Protein AF-A0A3D0NSY8-F1 (afdb_monomer)

Nearest PDB structures (foldseek):
  6d6q-assembly1_D  TM=2.430E-01  e=7.396E+00  Homo sapiens

Structure (mmCIF, N/CA/C/O backbone):
data_AF-A0A3D0NSY8-F1
#
_entry.id   AF-A0A3D0NSY8-F1
#
loop_
_atom_site.group_PDB
_atom_site.id
_atom_site.type_symbol
_atom_site.label_atom_id
_atom_site.label_alt_id
_atom_site.label_comp_id
_atom_site.label_asym_id
_atom_site.label_entity_id
_atom_site.label_seq_id
_atom_site.pdbx_PDB_ins_code
_atom_site.Cartn_x
_atom_site.Cartn_y
_atom_site.Cartn_z
_atom_site.occupancy
_atom_site.B_iso_or_equiv
_atom_site.auth_seq_id
_atom_site.auth_comp_id
_atom_site.auth_asym_id
_atom_site.auth_atom_id
_atom_site.pdbx_PDB_model_num
ATOM 1 N N . MET A 1 1 ? 55.407 62.436 -65.526 1.00 51.19 1 MET A N 1
ATOM 2 C CA . MET A 1 1 ? 54.906 61.039 -65.623 1.00 51.19 1 MET A CA 1
ATOM 3 C C . MET A 1 1 ? 53.412 61.058 -65.937 1.00 51.19 1 MET A C 1
ATOM 5 O O . MET A 1 1 ? 52.666 61.710 -65.213 1.00 51.19 1 MET A O 1
ATOM 9 N N . LYS A 1 2 ? 52.991 60.436 -67.049 1.00 53.44 2 LYS A N 1
ATOM 10 C CA . LYS A 1 2 ? 51.632 60.533 -67.623 1.00 53.44 2 LYS A CA 1
ATOM 11 C C . LYS A 1 2 ? 50.581 59.903 -66.686 1.00 53.44 2 LYS A C 1
ATOM 13 O O . LYS A 1 2 ? 50.810 58.819 -66.159 1.00 53.44 2 LYS A O 1
ATOM 18 N N . LYS A 1 3 ? 49.437 60.576 -66.492 1.00 59.16 3 LYS A N 1
ATOM 19 C CA . LYS A 1 3 ? 48.346 60.225 -65.547 1.00 59.16 3 LYS A CA 1
ATOM 20 C C . LYS A 1 3 ? 47.921 58.742 -65.590 1.00 59.16 3 LYS A C 1
ATOM 22 O O . LYS A 1 3 ? 47.669 58.165 -64.539 1.00 59.16 3 LYS A O 1
ATOM 27 N N . GLY A 1 4 ? 47.929 58.112 -66.769 1.00 64.06 4 GLY A N 1
ATOM 28 C CA . GLY A 1 4 ? 47.576 56.693 -66.942 1.00 64.06 4 GLY A CA 1
ATOM 29 C C . GLY A 1 4 ? 48.545 55.697 -66.289 1.00 64.06 4 GLY A C 1
ATOM 30 O O . GLY A 1 4 ? 48.107 54.671 -65.784 1.00 64.06 4 GLY A O 1
ATOM 31 N N . ALA A 1 5 ? 49.841 56.020 -66.198 1.00 66.69 5 ALA A N 1
ATOM 32 C CA . ALA A 1 5 ? 50.824 55.132 -65.569 1.00 66.69 5 ALA A CA 1
ATOM 33 C C . ALA A 1 5 ? 50.630 55.036 -64.045 1.00 66.69 5 ALA A C 1
ATOM 35 O O . ALA A 1 5 ? 50.850 53.985 -63.456 1.00 66.69 5 ALA A O 1
ATOM 36 N N . LYS A 1 6 ? 50.162 56.116 -63.402 1.00 69.94 6 LYS A N 1
ATOM 37 C CA . LYS A 1 6 ? 49.874 56.124 -61.958 1.00 69.94 6 LYS A CA 1
ATOM 38 C C . LYS A 1 6 ? 48.642 55.279 -61.612 1.00 69.94 6 LYS A C 1
ATOM 40 O O . LYS A 1 6 ? 48.646 54.616 -60.584 1.00 69.94 6 LYS A O 1
ATOM 45 N N . ILE A 1 7 ? 47.630 55.274 -62.483 1.00 76.38 7 ILE A N 1
ATOM 46 C CA . ILE A 1 7 ? 46.403 54.476 -62.313 1.00 76.38 7 ILE A CA 1
ATOM 47 C C . ILE A 1 7 ? 46.703 52.983 -62.494 1.00 76.38 7 ILE A C 1
ATOM 49 O O . ILE A 1 7 ? 46.253 52.176 -61.689 1.00 76.38 7 ILE A O 1
ATOM 53 N N . ALA A 1 8 ? 47.521 52.619 -63.487 1.00 78.19 8 ALA A N 1
ATOM 54 C CA . ALA A 1 8 ? 47.932 51.231 -63.703 1.00 78.19 8 ALA A CA 1
ATOM 55 C C . ALA A 1 8 ? 48.743 50.664 -62.523 1.00 78.19 8 ALA A C 1
ATOM 57 O O . ALA A 1 8 ? 48.508 49.535 -62.100 1.00 78.19 8 ALA A O 1
ATOM 58 N N . ILE A 1 9 ? 49.650 51.462 -61.945 1.00 81.50 9 ILE A N 1
ATOM 59 C CA . ILE A 1 9 ? 50.421 51.060 -60.758 1.00 81.50 9 ILE A CA 1
ATOM 60 C C . ILE A 1 9 ? 49.499 50.882 -59.543 1.00 81.50 9 ILE A C 1
ATOM 62 O O . ILE A 1 9 ? 49.609 49.884 -58.836 1.00 81.50 9 ILE A O 1
ATOM 66 N N . PHE A 1 10 ? 48.553 51.802 -59.325 1.00 83.00 10 PHE A N 1
ATOM 67 C CA . PHE A 1 10 ? 47.583 51.684 -58.231 1.00 83.00 10 PHE A CA 1
ATOM 68 C C . PHE A 1 10 ? 46.680 50.453 -58.374 1.00 83.00 10 PHE A C 1
ATOM 70 O O . PHE A 1 10 ? 46.450 49.748 -57.395 1.00 83.00 10 PHE A O 1
ATOM 77 N N . ALA A 1 11 ? 46.212 50.163 -59.591 1.00 83.69 11 ALA A N 1
ATOM 78 C CA . ALA A 1 11 ? 45.414 48.973 -59.871 1.00 83.69 11 ALA A CA 1
ATOM 79 C C . ALA A 1 11 ? 46.214 47.680 -59.634 1.00 83.69 11 ALA A C 1
ATOM 81 O O . ALA A 1 11 ? 45.699 46.745 -59.028 1.00 83.69 11 ALA A O 1
ATOM 82 N N . GLY A 1 12 ? 47.490 47.647 -60.036 1.00 86.81 12 GLY A N 1
ATOM 83 C CA . GLY A 1 12 ? 48.373 46.506 -59.784 1.00 86.81 12 GLY A CA 1
ATOM 84 C C . GLY A 1 12 ? 48.578 46.235 -58.292 1.00 86.81 12 GLY A C 1
ATOM 85 O O . GLY A 1 12 ? 48.436 45.099 -57.847 1.00 86.81 12 GLY A O 1
ATOM 86 N N . ILE A 1 13 ? 48.835 47.281 -57.499 1.00 86.19 13 ILE A N 1
ATOM 87 C CA . ILE A 1 13 ? 48.993 47.156 -56.041 1.00 86.19 13 ILE A CA 1
ATOM 88 C C . ILE A 1 13 ? 47.690 46.673 -55.393 1.00 86.19 13 ILE A C 1
ATOM 90 O O . ILE A 1 13 ? 47.728 45.790 -54.539 1.00 86.19 13 ILE A O 1
ATOM 94 N N . ALA A 1 14 ? 46.536 47.191 -55.824 1.00 85.69 14 ALA A N 1
ATOM 95 C CA . ALA A 1 14 ? 45.242 46.774 -55.290 1.00 85.69 14 ALA A CA 1
ATOM 96 C C . ALA A 1 14 ? 44.979 45.273 -55.504 1.00 85.69 14 ALA A C 1
ATOM 98 O O . ALA A 1 14 ? 44.531 44.597 -54.580 1.00 85.69 14 ALA A O 1
ATOM 99 N N . VAL A 1 15 ? 45.317 44.734 -56.681 1.00 88.94 15 VAL A N 1
ATOM 100 C CA . VAL A 1 15 ? 45.177 43.298 -56.983 1.00 88.94 15 VAL A CA 1
ATOM 101 C C . VAL A 1 15 ? 46.101 42.448 -56.109 1.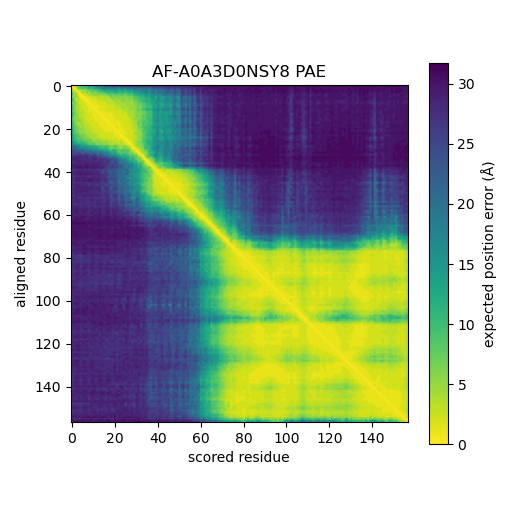00 88.94 15 VAL A C 1
ATOM 103 O O . VAL A 1 15 ? 45.669 41.429 -55.571 1.00 88.94 15 VAL A O 1
ATOM 106 N N . VAL A 1 16 ? 47.352 42.875 -55.919 1.00 90.25 16 VAL A N 1
ATOM 107 C CA . VAL A 1 16 ? 48.321 42.151 -55.079 1.00 90.25 16 VAL A CA 1
ATOM 108 C C . VAL A 1 16 ? 47.871 42.114 -53.619 1.00 90.25 16 VAL A C 1
ATOM 110 O O . VAL A 1 16 ? 47.935 41.062 -52.986 1.00 90.25 16 VAL A O 1
ATOM 113 N N . VAL A 1 17 ? 47.356 43.228 -53.091 1.00 89.25 17 VAL A N 1
ATOM 114 C CA . VAL A 1 17 ? 46.814 43.281 -51.725 1.00 89.25 17 VAL A CA 1
ATOM 115 C C . VAL A 1 17 ? 45.591 42.372 -51.592 1.00 89.25 17 VAL A C 1
ATOM 117 O O . VAL A 1 17 ? 45.498 41.624 -50.622 1.00 89.25 17 VAL A O 1
ATOM 120 N N . PHE A 1 18 ? 44.691 42.367 -52.579 1.00 90.19 18 PHE A N 1
ATOM 121 C CA . PHE A 1 18 ? 43.514 41.496 -52.564 1.00 90.19 18 PHE A CA 1
ATOM 122 C C . PHE A 1 18 ? 43.888 40.010 -52.558 1.00 90.19 18 PHE A C 1
ATOM 124 O O . PHE A 1 18 ? 43.333 39.238 -51.778 1.00 90.19 18 PHE A O 1
ATOM 131 N N . LEU A 1 19 ? 44.863 39.615 -53.382 1.00 88.62 19 LEU A N 1
ATOM 132 C CA . LEU A 1 19 ? 45.374 38.243 -53.414 1.00 88.62 19 LEU A CA 1
ATOM 133 C C . LEU A 1 19 ? 46.071 37.863 -52.106 1.00 88.62 19 LEU A C 1
ATOM 135 O O . LEU A 1 19 ? 45.857 36.762 -51.606 1.00 88.62 19 LEU A O 1
ATOM 139 N N . GLY A 1 20 ? 46.855 38.775 -51.525 1.00 90.19 20 GLY A N 1
ATOM 140 C CA . GLY A 1 20 ? 47.520 38.557 -50.240 1.00 90.19 20 GLY A CA 1
ATOM 141 C C . GLY A 1 20 ? 46.529 38.348 -49.093 1.00 90.19 20 GLY A C 1
ATOM 142 O O . GLY A 1 20 ? 46.685 37.416 -48.309 1.00 90.19 20 GLY A O 1
ATOM 143 N N . VAL A 1 21 ? 45.471 39.162 -49.029 1.00 85.00 21 VAL A N 1
ATOM 144 C CA . VAL A 1 21 ? 44.407 39.019 -48.023 1.00 85.00 21 VAL A CA 1
ATOM 145 C C . VAL A 1 21 ? 43.601 37.740 -48.251 1.00 85.00 21 VAL A C 1
ATOM 147 O O . VAL A 1 21 ? 43.321 37.026 -47.292 1.00 85.00 21 VAL A O 1
ATOM 150 N N . PHE A 1 22 ? 43.270 37.406 -49.502 1.00 84.38 22 PHE A N 1
ATOM 151 C CA . PHE A 1 22 ? 42.542 36.180 -49.830 1.00 84.38 22 PHE A CA 1
ATOM 152 C C . PHE A 1 22 ? 43.329 34.928 -49.427 1.00 84.38 22 PHE A C 1
ATOM 154 O O . PHE A 1 22 ? 42.798 34.082 -48.711 1.00 84.38 22 PHE A O 1
ATOM 161 N N . LEU A 1 23 ? 44.610 34.853 -49.808 1.00 83.94 23 LEU A N 1
ATOM 162 C CA . LEU A 1 23 ? 45.499 33.753 -49.427 1.00 83.94 23 LEU A CA 1
ATOM 163 C C . LEU A 1 23 ? 45.683 33.682 -47.909 1.00 83.94 23 LEU A C 1
ATOM 165 O O . LEU A 1 23 ? 45.585 32.599 -47.332 1.00 83.94 23 LEU A O 1
ATOM 169 N N . GLY A 1 24 ? 45.872 34.835 -47.262 1.00 81.31 24 GLY A N 1
ATOM 170 C CA . GLY A 1 24 ? 45.966 34.946 -45.810 1.00 81.31 24 GLY A CA 1
ATOM 171 C C . GLY A 1 24 ? 44.745 34.354 -45.112 1.00 81.31 24 GLY A C 1
ATOM 172 O O . GLY A 1 24 ? 44.907 33.460 -44.292 1.00 81.31 24 GLY A O 1
ATOM 173 N N . ILE A 1 25 ? 43.532 34.772 -45.492 1.00 77.75 25 ILE A N 1
ATOM 174 C CA . ILE A 1 25 ? 42.276 34.260 -44.919 1.00 77.75 25 ILE A CA 1
ATOM 175 C C . ILE A 1 25 ? 42.095 32.770 -45.217 1.00 77.75 25 ILE A C 1
ATOM 177 O O . ILE A 1 25 ? 41.624 32.044 -44.349 1.00 77.75 25 ILE A O 1
ATOM 181 N N . THR A 1 26 ? 42.454 32.282 -46.410 1.00 76.69 26 THR A N 1
ATOM 182 C CA . THR A 1 26 ? 42.337 30.846 -46.718 1.00 76.69 26 THR A CA 1
ATOM 183 C C . THR A 1 26 ? 43.301 29.984 -45.910 1.00 76.69 26 THR A C 1
ATOM 185 O O . THR A 1 26 ? 42.935 28.875 -45.541 1.00 76.69 26 THR A O 1
ATOM 188 N N . LEU A 1 27 ? 44.499 30.490 -45.600 1.00 75.31 27 LEU A N 1
ATOM 189 C CA . LEU A 1 27 ? 45.513 29.760 -44.835 1.00 75.31 27 LEU A CA 1
ATOM 190 C C . LEU A 1 27 ? 45.280 29.843 -43.321 1.00 75.31 27 LEU A C 1
ATOM 192 O O . LEU A 1 27 ? 45.633 28.916 -42.600 1.00 75.31 27 LEU A O 1
ATOM 196 N N . THR A 1 28 ? 44.675 30.927 -42.827 1.00 70.31 28 THR A N 1
ATOM 197 C CA . THR A 1 28 ? 44.391 31.112 -41.394 1.00 70.31 28 THR A CA 1
ATOM 198 C C . THR A 1 28 ? 42.965 30.744 -40.996 1.00 70.31 28 THR A C 1
ATOM 200 O O . THR A 1 28 ? 42.664 30.745 -39.805 1.00 70.31 28 THR A O 1
ATOM 203 N N . LYS A 1 29 ? 42.096 30.372 -41.949 1.00 63.41 29 LYS A N 1
ATOM 204 C CA . LYS A 1 29 ? 40.670 30.066 -41.718 1.00 63.41 29 LYS A CA 1
ATOM 205 C C . LYS A 1 29 ? 40.415 28.981 -40.668 1.00 63.41 29 LYS A C 1
ATOM 207 O O . LYS A 1 29 ? 39.314 28.937 -40.116 1.00 63.41 29 LYS A O 1
ATOM 212 N N . ASP A 1 30 ? 41.413 28.140 -40.406 1.00 61.78 30 ASP A N 1
ATOM 213 C CA . ASP A 1 30 ? 41.333 27.012 -39.476 1.00 61.78 30 ASP A CA 1
ATOM 214 C C . ASP A 1 30 ? 42.323 27.113 -38.298 1.00 61.78 30 ASP A C 1
ATOM 216 O O . ASP A 1 30 ? 42.342 26.240 -37.432 1.00 61.78 30 ASP A O 1
ATOM 220 N N . ILE A 1 31 ? 43.098 28.202 -38.197 1.00 57.00 31 ILE A N 1
ATOM 221 C CA . ILE A 1 31 ? 43.947 28.472 -37.028 1.00 57.00 31 ILE A CA 1
ATOM 222 C C . ILE A 1 31 ? 43.061 29.068 -35.927 1.00 57.00 31 ILE A C 1
ATOM 224 O O . ILE A 1 31 ? 42.693 30.239 -35.975 1.00 57.00 31 ILE A O 1
ATOM 228 N N . GLY A 1 32 ? 42.705 28.241 -34.940 1.00 56.38 32 GLY A N 1
ATOM 229 C CA . GLY A 1 32 ? 41.920 28.643 -33.765 1.00 56.38 32 GLY A CA 1
ATOM 230 C C . GLY A 1 32 ? 40.523 28.024 -33.655 1.00 56.38 32 GLY A C 1
ATOM 231 O O . GLY A 1 32 ? 39.785 28.381 -32.739 1.00 56.38 32 GLY A O 1
ATOM 232 N N . LYS A 1 33 ? 40.145 27.092 -34.539 1.00 49.91 33 LYS A N 1
ATOM 233 C CA . LYS A 1 33 ? 38.921 26.295 -34.360 1.00 49.91 33 LYS A CA 1
ATOM 234 C C . LYS A 1 33 ? 39.211 25.073 -33.486 1.00 49.91 33 LYS A C 1
ATOM 236 O O . LYS A 1 33 ? 40.063 24.259 -33.825 1.00 49.91 33 LYS A O 1
ATOM 241 N N . SER A 1 34 ? 38.495 24.965 -32.368 1.00 53.62 34 SER A N 1
ATOM 242 C CA . SER A 1 34 ? 38.427 23.755 -31.539 1.00 53.62 34 SER A CA 1
ATOM 243 C C . SER A 1 34 ? 37.774 22.606 -32.327 1.00 53.62 34 SER A C 1
ATOM 245 O O . SER A 1 34 ? 36.874 22.850 -33.133 1.00 53.62 34 SER A O 1
ATOM 247 N N . GLU A 1 35 ? 38.206 21.363 -32.087 1.00 53.25 35 GLU A N 1
ATOM 248 C CA . GLU A 1 35 ? 37.753 20.125 -32.757 1.00 53.25 35 GLU A CA 1
ATOM 249 C C . GLU A 1 35 ? 36.230 19.862 -32.690 1.00 53.25 35 GLU A C 1
ATOM 251 O O . GLU A 1 35 ? 35.718 19.008 -33.408 1.00 53.25 35 GLU A O 1
ATOM 256 N N . GLU A 1 36 ? 35.469 20.618 -31.897 1.00 52.75 36 GLU A N 1
ATOM 257 C CA . GLU A 1 36 ? 34.011 20.468 -31.758 1.00 52.75 36 GLU A CA 1
ATOM 258 C C . GLU A 1 36 ? 33.191 20.953 -32.970 1.00 52.75 36 GLU A C 1
ATOM 260 O O . GLU A 1 36 ? 31.996 20.685 -33.054 1.00 52.75 36 GL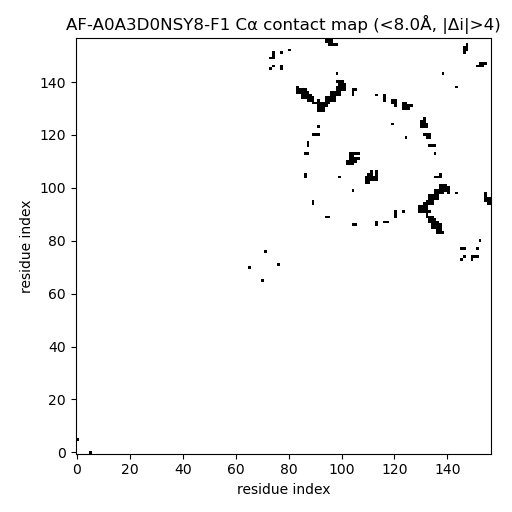U A O 1
ATOM 265 N N . GLN A 1 37 ? 33.811 21.620 -33.952 1.00 46.50 37 GLN A N 1
ATOM 266 C CA . GLN A 1 37 ? 33.182 21.982 -35.236 1.00 46.50 37 GLN A CA 1
ATOM 267 C C . GLN A 1 37 ? 33.673 21.111 -36.402 1.00 46.50 37 GLN A C 1
ATOM 269 O O . GLN A 1 37 ? 33.695 21.543 -37.558 1.00 46.50 37 GLN A O 1
ATOM 274 N N . ILE A 1 38 ? 34.055 19.862 -36.123 1.00 54.31 38 ILE A N 1
ATOM 275 C CA . ILE A 1 38 ? 34.259 18.812 -37.129 1.00 54.31 38 ILE A CA 1
ATOM 276 C C . ILE A 1 38 ? 32.872 18.333 -37.597 1.00 54.31 38 ILE A C 1
ATOM 278 O O . ILE A 1 38 ? 32.361 17.285 -37.227 1.00 54.31 38 ILE A O 1
ATOM 282 N N . THR A 1 39 ? 32.270 19.249 -38.356 1.00 63.78 39 THR A N 1
ATOM 283 C CA . THR A 1 39 ? 31.154 19.206 -39.301 1.00 63.78 39 THR A CA 1
ATOM 284 C C . THR A 1 39 ? 30.220 17.997 -39.247 1.00 63.78 39 THR A C 1
ATOM 286 O O . THR A 1 39 ? 30.613 16.859 -39.481 1.00 63.78 39 THR A O 1
ATOM 289 N N . THR A 1 40 ? 28.925 18.280 -39.089 1.00 63.16 40 THR A N 1
ATOM 290 C CA . THR A 1 40 ? 27.790 17.371 -39.326 1.00 63.16 40 THR A CA 1
ATOM 291 C C . THR A 1 40 ? 27.987 16.477 -40.553 1.00 63.16 40 THR A C 1
ATOM 293 O O . THR A 1 40 ? 27.691 15.295 -40.497 1.00 63.16 40 THR A O 1
ATOM 296 N N . GLU A 1 41 ? 28.601 16.994 -41.619 1.00 64.69 41 GLU A N 1
ATOM 297 C CA . GLU A 1 41 ? 28.952 16.242 -42.831 1.00 64.69 41 GLU A CA 1
ATOM 298 C C . GLU A 1 41 ? 29.900 15.053 -42.573 1.00 64.69 41 GLU A C 1
ATOM 300 O O . GLU A 1 41 ? 29.753 13.990 -43.176 1.00 64.69 41 GLU A O 1
ATOM 305 N N . LYS A 1 42 ? 30.881 15.191 -41.669 1.00 69.25 42 LYS A N 1
ATOM 306 C CA . LYS A 1 42 ? 31.748 14.078 -41.250 1.00 69.25 42 LYS A CA 1
ATOM 307 C C . LYS A 1 42 ? 30.994 13.080 -40.378 1.00 69.25 42 LYS A C 1
ATOM 309 O O . LYS A 1 42 ? 31.188 11.881 -40.571 1.00 69.25 42 LYS A O 1
ATOM 314 N N . ALA A 1 43 ? 30.134 13.553 -39.478 1.00 76.56 43 ALA A N 1
ATOM 315 C CA . ALA A 1 43 ? 29.296 12.690 -38.647 1.00 76.56 43 ALA A CA 1
ATOM 316 C C . ALA A 1 43 ? 28.295 11.888 -39.498 1.00 76.56 43 ALA A C 1
ATOM 318 O O . ALA A 1 43 ? 28.183 10.679 -39.331 1.00 76.56 43 ALA A O 1
ATOM 319 N N . GLU A 1 44 ? 27.650 12.520 -40.480 1.00 78.44 44 GLU A N 1
ATOM 320 C CA . GLU A 1 44 ? 26.762 11.874 -41.450 1.00 78.44 44 GLU A CA 1
ATOM 321 C C . GLU A 1 44 ? 27.507 10.853 -42.307 1.00 78.44 44 GLU A C 1
ATOM 323 O O . GLU A 1 44 ? 27.008 9.753 -42.539 1.00 78.44 44 GLU A O 1
ATOM 328 N N . LYS A 1 45 ? 28.730 11.174 -42.741 1.00 80.62 45 LYS A N 1
ATOM 329 C CA . LYS A 1 45 ? 29.547 10.243 -43.522 1.00 80.62 45 LYS A CA 1
ATOM 330 C C . LYS A 1 45 ? 29.975 9.032 -42.695 1.00 80.62 45 LYS A C 1
ATOM 332 O O . LYS A 1 45 ? 29.894 7.913 -43.187 1.00 80.62 45 LYS A O 1
ATOM 337 N N . GLN A 1 46 ? 30.393 9.233 -41.444 1.00 81.31 46 GLN A N 1
ATOM 338 C CA . GLN A 1 46 ? 30.706 8.135 -40.524 1.00 81.31 46 GLN A CA 1
ATOM 339 C C . GLN A 1 46 ? 29.466 7.288 -40.223 1.00 81.31 46 GLN A C 1
ATOM 341 O O . GLN A 1 46 ? 29.536 6.064 -40.291 1.00 81.31 46 GLN A O 1
ATOM 346 N N . PHE A 1 47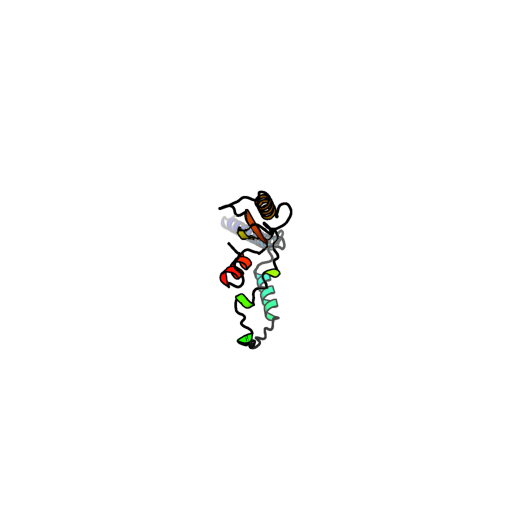 ? 28.326 7.928 -39.969 1.00 82.94 47 PHE A N 1
ATOM 347 C CA . PHE A 1 47 ? 27.051 7.258 -39.741 1.00 82.94 47 PHE A CA 1
ATOM 348 C C . PHE A 1 47 ? 26.614 6.434 -40.959 1.00 82.94 47 PHE A C 1
ATOM 350 O O . PHE A 1 47 ? 26.272 5.263 -40.820 1.00 82.94 47 PHE A O 1
ATOM 357 N N . SER A 1 48 ? 26.716 6.990 -42.169 1.00 83.88 48 SER A N 1
ATOM 358 C CA . SER A 1 48 ? 26.411 6.268 -43.407 1.00 83.88 48 SER A CA 1
ATOM 359 C C . SER A 1 48 ? 27.340 5.076 -43.637 1.00 83.88 48 SER A C 1
ATOM 361 O O . SER A 1 48 ? 26.870 4.054 -44.131 1.00 83.88 48 SER A O 1
ATOM 363 N N . THR A 1 49 ? 28.631 5.185 -43.310 1.00 86.62 49 THR A N 1
ATOM 364 C CA . THR A 1 49 ? 29.568 4.055 -43.415 1.00 86.62 49 THR A CA 1
ATOM 365 C C . THR A 1 49 ? 29.188 2.947 -42.436 1.00 86.62 49 THR A C 1
ATOM 367 O O . THR A 1 49 ? 29.095 1.792 -42.831 1.00 86.62 49 THR A O 1
ATOM 370 N N . LEU A 1 50 ? 28.887 3.299 -41.181 1.00 85.81 50 LEU A N 1
ATOM 371 C CA . LEU A 1 50 ? 28.459 2.332 -40.168 1.00 85.81 50 LEU A CA 1
ATOM 372 C C . LEU A 1 50 ? 27.159 1.622 -40.567 1.00 85.81 50 LEU A C 1
ATOM 374 O O . LEU A 1 50 ? 27.039 0.421 -40.355 1.00 85.81 50 LEU A O 1
ATOM 378 N N . LEU A 1 51 ? 26.207 2.328 -41.186 1.00 84.25 51 LEU A N 1
ATOM 379 C CA . LEU A 1 51 ? 24.970 1.718 -41.682 1.00 84.25 51 LEU A CA 1
ATOM 380 C C . LEU A 1 51 ? 25.196 0.748 -42.852 1.00 84.25 51 LEU A C 1
ATOM 382 O O . LEU A 1 51 ? 24.452 -0.223 -42.966 1.00 84.25 51 LEU A O 1
ATOM 386 N N . GLN A 1 52 ? 26.195 0.979 -43.711 1.00 86.06 52 GLN A N 1
ATOM 387 C CA . GLN A 1 52 ? 26.488 0.081 -44.840 1.00 86.06 52 GLN A CA 1
ATOM 388 C C . GLN A 1 52 ? 27.007 -1.290 -44.388 1.00 86.06 52 GLN A C 1
ATOM 390 O O . GLN A 1 52 ? 26.755 -2.288 -45.065 1.00 86.06 52 GLN A O 1
ATOM 395 N N . ASP A 1 53 ? 27.675 -1.350 -43.235 1.00 84.44 53 ASP A N 1
ATOM 396 C CA . ASP A 1 53 ? 28.185 -2.599 -42.664 1.00 84.44 53 ASP A CA 1
ATOM 397 C C . ASP A 1 53 ? 27.098 -3.408 -41.926 1.00 84.44 53 ASP A C 1
ATOM 399 O O . ASP A 1 53 ? 27.285 -4.596 -41.645 1.00 84.44 53 ASP A O 1
ATOM 403 N N . ILE A 1 54 ? 25.929 -2.814 -41.653 1.00 84.62 54 ILE A N 1
ATOM 404 C CA . ILE A 1 54 ? 24.803 -3.502 -41.011 1.00 84.62 54 ILE A CA 1
ATOM 405 C C . ILE A 1 54 ? 23.992 -4.255 -42.069 1.00 84.62 54 ILE A C 1
ATOM 407 O O . ILE A 1 54 ? 23.103 -3.719 -42.732 1.00 84.62 54 ILE A O 1
ATOM 411 N N . LYS A 1 55 ? 24.249 -5.558 -42.185 1.00 80.50 55 LYS A N 1
ATOM 412 C CA . LYS A 1 55 ? 23.396 -6.471 -42.955 1.00 80.50 55 LYS A CA 1
ATOM 413 C C . LYS A 1 55 ? 22.182 -6.866 -42.119 1.00 80.50 55 LYS A C 1
ATOM 415 O O . LYS A 1 55 ? 22.271 -7.734 -41.255 1.00 80.50 55 LYS A O 1
ATOM 420 N N . VAL A 1 56 ? 21.045 -6.221 -42.372 1.00 78.94 56 VAL A N 1
ATOM 421 C CA . VAL A 1 56 ? 19.770 -6.587 -41.743 1.00 78.94 56 VAL A CA 1
ATOM 422 C C . VAL A 1 56 ? 19.133 -7.727 -42.529 1.00 78.94 56 VAL A C 1
ATOM 424 O O . VAL A 1 56 ? 18.627 -7.528 -43.632 1.00 78.94 56 VAL A O 1
ATOM 427 N N . GLU A 1 57 ? 19.112 -8.921 -41.948 1.00 81.06 57 GLU A N 1
ATOM 428 C CA . GLU A 1 57 ? 18.227 -9.983 -42.414 1.00 81.06 57 GLU A CA 1
ATOM 429 C C . GLU A 1 57 ? 16.868 -9.818 -41.733 1.00 81.06 57 GLU A C 1
ATOM 431 O O . GLU A 1 57 ? 16.723 -10.035 -40.529 1.00 81.06 57 GLU A O 1
ATOM 436 N N . GLN A 1 58 ? 15.850 -9.408 -42.496 1.00 72.75 58 GLN A N 1
ATOM 437 C CA . GLN A 1 58 ? 14.479 -9.445 -41.996 1.00 72.75 58 GLN A CA 1
ATOM 438 C C . GLN A 1 58 ? 14.031 -10.903 -41.904 1.00 72.75 58 GLN A C 1
ATOM 440 O O . GLN A 1 58 ? 13.599 -11.516 -42.882 1.00 72.75 58 GLN A O 1
ATOM 445 N N . GLY A 1 59 ? 14.142 -11.466 -40.703 1.00 77.88 59 GLY A N 1
ATOM 446 C CA . GLY A 1 59 ? 13.501 -12.729 -40.381 1.00 77.88 59 GLY A CA 1
ATOM 447 C C . GLY A 1 59 ? 11.991 -12.615 -40.588 1.00 77.88 59 GLY A C 1
ATOM 448 O O . GLY A 1 59 ? 11.384 -11.578 -40.316 1.00 77.88 59 GLY A O 1
ATOM 449 N N . LYS A 1 60 ? 11.349 -13.691 -41.053 1.00 75.69 60 LYS A N 1
ATOM 450 C CA . LYS A 1 60 ? 9.884 -13.757 -41.013 1.00 75.69 60 LYS A CA 1
ATOM 451 C C . LYS A 1 60 ? 9.446 -13.618 -39.559 1.00 75.69 60 LYS A C 1
ATOM 453 O O . LYS A 1 60 ? 9.805 -14.468 -38.743 1.00 75.69 60 LYS A O 1
ATOM 458 N N . ALA A 1 61 ? 8.651 -12.589 -39.264 1.00 70.00 61 ALA A N 1
ATOM 459 C CA . ALA A 1 61 ? 7.953 -12.481 -37.993 1.00 70.00 61 ALA A CA 1
ATOM 460 C C . ALA A 1 61 ? 7.145 -13.766 -37.794 1.00 70.00 61 ALA A C 1
ATOM 462 O O . ALA A 1 61 ? 6.171 -14.027 -38.505 1.00 70.00 61 ALA A O 1
ATOM 463 N N . ARG A 1 62 ? 7.587 -14.616 -36.869 1.00 69.94 62 ARG A N 1
ATOM 464 C CA . ARG A 1 62 ? 6.769 -15.732 -36.423 1.00 69.94 62 ARG A CA 1
ATOM 465 C C . ARG A 1 62 ? 5.874 -15.166 -35.343 1.00 69.94 62 ARG A C 1
ATOM 467 O O . ARG A 1 62 ? 6.370 -14.720 -34.314 1.00 69.94 62 ARG A O 1
ATOM 474 N N . LYS A 1 63 ? 4.565 -15.160 -35.588 1.00 69.50 63 LYS A N 1
ATOM 475 C CA . LYS A 1 63 ? 3.621 -15.041 -34.481 1.00 69.50 63 LYS A CA 1
ATOM 476 C C . LYS A 1 63 ? 3.930 -16.218 -33.563 1.00 69.50 63 LYS A C 1
ATOM 478 O O . LYS A 1 63 ? 3.888 -17.361 -34.023 1.00 69.50 63 LYS A O 1
ATOM 483 N N . ALA A 1 64 ? 4.314 -15.943 -32.320 1.00 64.19 64 ALA A N 1
ATOM 484 C CA . ALA A 1 64 ? 4.207 -16.969 -31.301 1.00 64.19 64 ALA A CA 1
ATOM 485 C C . ALA A 1 64 ? 2.759 -17.475 -31.355 1.00 64.19 64 ALA A C 1
ATOM 487 O O . ALA A 1 64 ? 1.836 -16.674 -31.534 1.00 64.19 64 ALA A O 1
ATOM 488 N N . ALA A 1 65 ? 2.568 -18.790 -31.303 1.00 65.75 65 ALA A N 1
ATOM 489 C CA . ALA A 1 65 ? 1.240 -19.329 -31.082 1.00 65.75 65 ALA A CA 1
ATOM 490 C C . ALA A 1 65 ? 0.885 -18.971 -29.638 1.00 65.75 65 ALA A C 1
ATOM 492 O O . ALA A 1 65 ? 1.232 -19.710 -28.727 1.00 65.75 65 ALA A O 1
ATOM 493 N N . ILE A 1 66 ? 0.307 -17.786 -29.440 1.00 59.38 66 ILE A N 1
ATOM 494 C CA . ILE A 1 66 ? -0.403 -17.467 -28.209 1.00 59.38 66 ILE A CA 1
ATOM 495 C C . ILE A 1 66 ? -1.640 -18.349 -28.293 1.00 59.38 66 ILE A C 1
ATOM 497 O O . ILE A 1 66 ? -2.455 -18.184 -29.204 1.00 59.38 66 ILE A O 1
ATOM 501 N N . SER A 1 67 ? -1.682 -19.391 -27.473 1.00 60.94 67 SER A N 1
ATOM 502 C CA . SER A 1 67 ? -2.885 -20.196 -27.353 1.00 60.94 67 SER A CA 1
ATOM 503 C C . SER A 1 67 ? -3.930 -19.354 -26.622 1.00 60.94 67 SER A C 1
ATOM 505 O O . SER A 1 67 ? -3.567 -18.531 -25.788 1.00 60.94 67 SER A O 1
ATOM 507 N N . ASP A 1 68 ? -5.222 -19.530 -26.904 1.00 58.22 68 ASP A N 1
ATOM 508 C CA . ASP A 1 68 ? -6.273 -18.802 -26.167 1.00 58.22 68 ASP A CA 1
ATOM 509 C C . ASP A 1 68 ? -6.206 -19.084 -24.647 1.00 58.22 68 ASP A C 1
ATOM 511 O O . ASP A 1 68 ? -6.698 -18.304 -23.843 1.00 58.22 68 ASP A O 1
ATOM 515 N N . THR A 1 69 ? -5.529 -20.168 -24.250 1.00 60.09 69 THR A N 1
ATOM 516 C CA . THR A 1 69 ? -5.158 -20.517 -22.869 1.00 60.09 69 THR A CA 1
ATOM 517 C C . THR A 1 69 ? -4.100 -19.615 -22.224 1.00 60.09 69 THR A C 1
ATOM 519 O O . THR A 1 69 ? -3.991 -19.624 -21.004 1.00 60.09 69 THR A O 1
ATOM 522 N N . ASP A 1 70 ? -3.317 -18.867 -23.004 1.00 62.00 70 ASP A N 1
ATOM 523 C CA . ASP A 1 70 ? -2.285 -17.9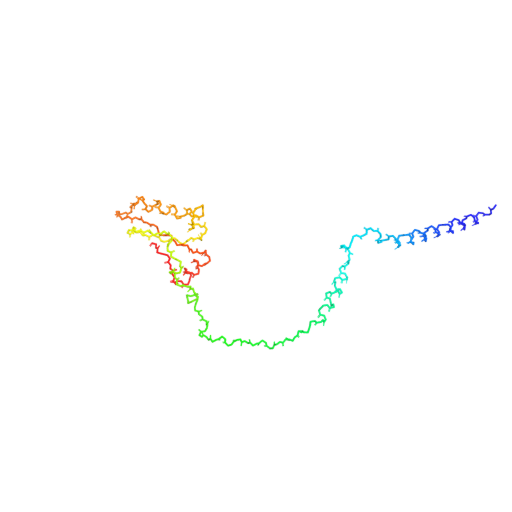45 -22.503 1.00 62.00 70 ASP A CA 1
ATOM 524 C C . ASP A 1 70 ? -2.832 -16.524 -22.277 1.00 62.00 70 ASP A C 1
ATOM 526 O O . ASP A 1 70 ? -2.127 -15.670 -21.742 1.00 62.00 70 ASP A O 1
ATOM 530 N N . ILE A 1 71 ? -4.074 -16.255 -22.700 1.00 65.69 71 ILE A N 1
ATOM 531 C CA . ILE A 1 71 ? -4.771 -14.996 -22.431 1.00 65.69 71 ILE A CA 1
ATOM 532 C C . ILE A 1 71 ? -5.451 -15.148 -21.073 1.00 65.69 71 ILE A C 1
ATOM 534 O O . ILE A 1 71 ? -6.584 -15.618 -20.969 1.00 65.69 71 ILE A O 1
ATOM 538 N N . LEU A 1 72 ? -4.712 -14.799 -20.026 1.00 66.31 72 LEU A N 1
ATOM 539 C CA . LEU A 1 72 ? -5.261 -14.683 -18.686 1.00 66.31 72 LEU A CA 1
ATOM 540 C C . LEU A 1 72 ? -6.250 -13.512 -18.643 1.00 66.31 72 LEU A C 1
ATOM 542 O O . LEU A 1 72 ? -6.103 -12.525 -19.365 1.00 66.31 72 LEU A O 1
ATOM 546 N N . SER A 1 73 ? -7.292 -13.641 -17.825 1.00 72.88 73 SER A N 1
ATOM 547 C CA . SER A 1 73 ? -8.115 -12.483 -17.491 1.00 72.88 73 SER A CA 1
ATOM 548 C C . SER A 1 73 ? -7.280 -11.481 -16.682 1.00 72.88 73 SER A C 1
ATOM 550 O O . SER A 1 73 ? -6.341 -11.884 -15.994 1.00 72.88 73 SER A O 1
ATOM 552 N N . ASP A 1 74 ? -7.636 -10.193 -16.708 1.00 71.25 74 ASP A N 1
ATOM 553 C CA . ASP A 1 74 ? -6.975 -9.169 -15.877 1.00 71.25 74 ASP A CA 1
ATOM 554 C C . ASP A 1 74 ? -6.948 -9.585 -14.387 1.00 71.25 74 ASP A C 1
ATOM 556 O O . ASP A 1 74 ? -6.004 -9.289 -13.658 1.00 71.25 74 ASP A O 1
ATOM 560 N N . GLU A 1 75 ? -7.967 -10.325 -13.933 1.00 77.56 75 GLU A N 1
ATOM 561 C CA . GLU A 1 75 ? -8.012 -10.933 -12.601 1.00 77.56 75 GLU A CA 1
ATOM 562 C C . GLU A 1 75 ? -6.935 -12.013 -12.425 1.00 77.56 75 GLU A C 1
ATOM 564 O O . GLU A 1 75 ? -6.247 -12.032 -11.410 1.00 77.56 75 GLU A O 1
ATOM 569 N N . ASP A 1 76 ? -6.749 -12.921 -13.378 1.00 82.50 76 ASP A N 1
ATOM 570 C CA . ASP A 1 76 ? -5.783 -14.021 -13.268 1.00 82.50 76 ASP A CA 1
ATOM 571 C C . ASP A 1 76 ? -4.320 -13.546 -13.321 1.00 82.50 76 ASP A C 1
ATOM 573 O O . ASP A 1 76 ? -3.445 -14.199 -12.748 1.00 82.50 76 ASP A O 1
ATOM 577 N N . GLU A 1 77 ? -4.051 -12.399 -13.953 1.00 85.62 77 GLU A N 1
ATOM 578 C CA . GLU A 1 77 ? -2.709 -11.805 -14.023 1.00 85.62 77 GLU A CA 1
ATOM 579 C C . GLU A 1 77 ? -2.251 -11.176 -12.701 1.00 85.62 77 GLU A C 1
ATOM 581 O O . GLU A 1 77 ? -1.053 -11.142 -12.398 1.00 85.62 77 GLU A O 1
ATOM 586 N N . LEU A 1 78 ? -3.188 -10.678 -11.892 1.00 92.94 78 LEU A N 1
ATOM 587 C CA . LEU A 1 78 ? -2.850 -10.051 -10.620 1.00 92.94 78 LEU A CA 1
ATOM 588 C C . LEU A 1 78 ? -2.367 -11.105 -9.608 1.00 92.94 78 LEU A C 1
ATOM 590 O O . LEU A 1 78 ? -2.900 -12.213 -9.554 1.00 92.94 78 LEU A O 1
ATOM 594 N N . PRO A 1 79 ? -1.385 -10.809 -8.745 1.00 93.00 79 PRO A N 1
ATOM 595 C CA . PRO A 1 79 ? -1.024 -11.727 -7.667 1.00 93.00 79 PRO A CA 1
ATOM 596 C C . PRO A 1 79 ? -2.165 -11.864 -6.638 1.00 93.00 79 PRO A C 1
ATOM 598 O O . PRO A 1 79 ? -3.155 -11.132 -6.668 1.00 93.00 79 PRO A O 1
ATOM 601 N N . SER A 1 80 ? -2.058 -12.826 -5.712 1.00 93.50 80 SER A N 1
ATOM 602 C CA . SER A 1 80 ? -2.963 -12.840 -4.549 1.00 93.50 80 SER A CA 1
ATOM 603 C C . SER A 1 80 ? -2.759 -11.564 -3.733 1.00 93.50 80 SER A C 1
ATOM 605 O O . SER A 1 80 ? -1.613 -11.136 -3.547 1.00 93.50 80 SER A O 1
ATOM 607 N N . ILE A 1 81 ? -3.842 -11.006 -3.183 1.00 94.81 81 ILE A N 1
ATOM 608 C CA . ILE A 1 81 ? -3.777 -9.833 -2.304 1.00 94.81 81 ILE A CA 1
ATOM 609 C C . ILE A 1 81 ? -2.889 -10.073 -1.072 1.00 94.81 81 ILE A C 1
ATOM 611 O O . ILE A 1 81 ? -2.262 -9.142 -0.572 1.00 94.81 81 ILE A O 1
ATOM 615 N N . ASP A 1 82 ? -2.746 -11.330 -0.641 1.00 94.81 82 ASP A N 1
ATOM 616 C CA . ASP A 1 82 ? -1.884 -11.740 0.477 1.00 94.81 82 ASP A CA 1
ATOM 617 C C . ASP A 1 82 ? -0.396 -11.449 0.232 1.00 94.81 82 ASP A C 1
ATOM 619 O O . ASP A 1 82 ? 0.393 -11.378 1.173 1.00 94.81 82 ASP A O 1
ATOM 623 N N . THR A 1 83 ? -0.007 -11.231 -1.029 1.00 95.31 83 THR A N 1
ATOM 624 C CA . THR A 1 83 ? 1.340 -10.764 -1.401 1.00 95.31 83 THR A CA 1
ATOM 625 C C . THR A 1 83 ? 1.637 -9.378 -0.814 1.00 95.31 83 THR A C 1
ATOM 627 O O . THR A 1 83 ? 2.797 -9.021 -0.617 1.00 95.31 83 THR A O 1
ATOM 630 N N . TYR A 1 84 ? 0.592 -8.608 -0.508 1.00 95.00 84 TYR A N 1
ATOM 631 C CA . TYR A 1 84 ? 0.654 -7.276 0.080 1.00 95.00 84 TYR A CA 1
ATOM 632 C C . TYR A 1 84 ? -0.039 -7.304 1.443 1.00 95.00 84 TYR A C 1
ATOM 634 O O . TYR A 1 84 ? -1.186 -6.888 1.523 1.00 95.00 84 TYR A O 1
ATOM 642 N N . PRO A 1 85 ? 0.570 -7.823 2.519 1.00 95.12 85 PRO A N 1
ATOM 643 C CA . PRO A 1 85 ? -0.087 -7.898 3.824 1.00 95.12 85 PRO A CA 1
ATOM 644 C C . PRO A 1 85 ? -0.471 -6.511 4.365 1.00 95.12 85 PRO A C 1
ATOM 646 O O . PRO A 1 85 ? 0.080 -5.485 3.950 1.00 95.12 85 PRO A O 1
ATOM 649 N N . LEU A 1 86 ? -1.411 -6.485 5.314 1.00 96.00 86 LEU A N 1
ATOM 650 C CA . LEU A 1 86 ? -1.765 -5.261 6.031 1.00 96.00 86 LEU A CA 1
ATOM 651 C C . LEU A 1 86 ? -0.534 -4.709 6.763 1.00 96.00 86 LEU A C 1
ATOM 653 O O . LEU A 1 86 ? 0.151 -5.439 7.480 1.00 96.00 86 LEU A O 1
ATOM 657 N N . SER A 1 87 ? -0.263 -3.418 6.585 1.00 95.69 87 SER A N 1
ATOM 658 C CA . SER A 1 87 ? 0.743 -2.687 7.359 1.00 95.69 87 SER A CA 1
ATOM 659 C C . SER A 1 87 ? 0.193 -2.233 8.710 1.00 95.69 87 SER A C 1
ATOM 661 O O . SER A 1 87 ? 0.951 -2.131 9.669 1.00 95.69 87 SER A O 1
ATOM 663 N N . VAL A 1 88 ? -1.121 -2.003 8.793 1.00 97.25 88 VAL A N 1
ATOM 664 C CA . VAL A 1 88 ? -1.859 -1.756 10.038 1.00 97.25 88 VAL A CA 1
ATOM 665 C C . VAL A 1 88 ? -3.136 -2.581 10.006 1.00 97.25 88 VAL A C 1
ATOM 667 O O . VAL A 1 88 ? -3.869 -2.550 9.019 1.00 97.25 88 VAL A O 1
ATOM 670 N N . GLU A 1 89 ? -3.418 -3.294 11.091 1.00 96.88 89 GLU A N 1
ATOM 671 C CA . GLU A 1 89 ? -4.623 -4.108 11.242 1.00 96.88 89 GLU A CA 1
ATOM 672 C C . GLU A 1 89 ? -5.588 -3.451 12.236 1.00 96.88 89 GLU A C 1
ATOM 674 O O . GLU A 1 89 ? -5.262 -3.243 13.409 1.00 96.88 89 GLU A O 1
ATOM 679 N N . GLY A 1 90 ? -6.781 -3.099 11.757 1.00 96.38 90 GLY A N 1
ATOM 680 C CA . GLY A 1 90 ? -7.891 -2.662 12.590 1.00 96.38 90 GLY A CA 1
ATOM 681 C C . GLY A 1 90 ? -8.680 -3.854 13.136 1.00 96.38 90 GLY A C 1
ATOM 682 O O . GLY A 1 90 ? -8.909 -4.833 12.435 1.00 96.38 90 GLY A O 1
ATOM 683 N N . THR A 1 91 ? -9.100 -3.775 14.400 1.00 95.50 91 THR A N 1
ATOM 684 C CA . THR A 1 91 ? -9.806 -4.865 15.113 1.00 95.50 91 THR A CA 1
ATOM 685 C C . THR A 1 91 ? -11.188 -4.455 15.636 1.00 95.50 91 THR A C 1
ATOM 687 O O . THR A 1 91 ? -11.811 -5.168 16.424 1.00 95.50 91 THR A O 1
ATOM 690 N N . GLY A 1 92 ? -11.675 -3.288 15.215 1.00 95.19 92 GLY A N 1
ATOM 691 C CA . GLY A 1 92 ? -13.007 -2.788 15.518 1.00 95.19 92 GLY A CA 1
ATOM 692 C C . GLY A 1 92 ? -14.096 -3.631 14.857 1.00 95.19 92 GLY A C 1
ATOM 693 O O . GLY A 1 92 ? -13.887 -4.293 13.845 1.00 95.19 92 GLY A O 1
ATOM 694 N N . ALA A 1 93 ? -15.297 -3.583 15.430 1.00 95.06 93 ALA A N 1
ATOM 695 C CA . ALA A 1 93 ? -16.464 -4.269 14.877 1.00 95.06 93 ALA A CA 1
ATOM 696 C C . ALA A 1 93 ? -16.935 -3.659 13.543 1.00 95.06 93 ALA A C 1
ATOM 698 O O . ALA A 1 93 ? -17.668 -4.307 12.800 1.00 95.06 93 ALA A O 1
ATOM 699 N N . VAL A 1 94 ? -16.552 -2.411 13.269 1.00 94.88 94 VAL A N 1
ATOM 700 C CA . VAL A 1 94 ? -16.679 -1.758 11.964 1.00 94.88 94 VAL A CA 1
ATOM 701 C C . VAL A 1 94 ? -15.270 -1.378 11.531 1.00 94.88 94 VAL A C 1
ATOM 703 O O . VAL A 1 94 ? -14.619 -0.587 12.214 1.00 94.88 94 VAL A O 1
ATOM 706 N N . ASN A 1 95 ? -14.794 -1.950 10.430 1.00 96.00 95 ASN A N 1
ATOM 707 C CA . ASN A 1 95 ? -13.432 -1.752 9.959 1.00 96.00 95 ASN A CA 1
ATOM 708 C C . ASN A 1 95 ? -13.424 -1.365 8.482 1.00 96.00 95 ASN A C 1
ATOM 710 O O . ASN A 1 95 ? -14.053 -2.043 7.679 1.00 96.00 95 ASN A O 1
ATOM 714 N N . VAL A 1 96 ? -12.686 -0.308 8.145 1.00 96.56 96 VAL A N 1
ATOM 715 C CA . VAL A 1 96 ? -12.472 0.120 6.755 1.00 96.56 96 VAL A CA 1
ATOM 716 C C . VAL A 1 96 ? -11.033 -0.162 6.365 1.00 96.56 96 VAL A C 1
ATOM 718 O O . VAL A 1 96 ? -10.108 0.204 7.089 1.00 96.56 96 VAL A O 1
ATOM 721 N N . GLU A 1 97 ? -10.824 -0.765 5.205 1.00 97.12 97 GLU A N 1
ATOM 722 C CA . GLU A 1 97 ? -9.494 -0.963 4.651 1.00 97.12 97 GLU A CA 1
ATOM 723 C C . GLU A 1 97 ? -9.124 0.149 3.662 1.00 97.12 97 GLU A C 1
ATOM 725 O O . GLU A 1 97 ? -9.886 0.512 2.766 1.00 97.12 97 GLU A O 1
ATOM 730 N N . ILE A 1 98 ? -7.910 0.682 3.802 1.00 96.19 98 ILE A N 1
ATOM 731 C CA . ILE A 1 98 ? -7.360 1.708 2.921 1.00 96.19 98 ILE A CA 1
ATOM 732 C C . ILE A 1 98 ? -6.131 1.159 2.206 1.00 96.19 98 ILE A C 1
ATOM 734 O O . ILE A 1 98 ? -5.125 0.804 2.825 1.00 96.19 98 ILE A O 1
ATOM 738 N N . PHE A 1 99 ? -6.180 1.177 0.877 1.00 96.31 99 PHE A N 1
ATOM 739 C CA . PHE A 1 99 ? -5.002 0.987 0.039 1.00 96.31 99 PHE A CA 1
ATOM 740 C C . PHE A 1 99 ? -4.214 2.286 -0.057 1.00 96.31 99 PHE A C 1
ATOM 742 O O . PHE A 1 99 ? -4.761 3.343 -0.375 1.00 96.31 99 PHE A O 1
ATOM 749 N N . SER A 1 100 ? -2.913 2.206 0.198 1.00 95.38 100 SER A N 1
ATOM 750 C CA . SER A 1 100 ? -2.032 3.364 0.146 1.00 95.38 100 SER A CA 1
ATOM 751 C C . SER A 1 100 ? -0.680 3.010 -0.445 1.00 95.38 100 SER A C 1
ATOM 753 O O . SER A 1 100 ? -0.219 1.873 -0.347 1.00 95.38 100 SER A O 1
ATOM 755 N N . SER A 1 101 ? -0.039 4.002 -1.065 1.00 94.31 101 SER A N 1
ATOM 756 C CA . SER A 1 101 ? 1.252 3.786 -1.708 1.00 94.31 101 SER A CA 1
ATOM 757 C C . SER A 1 101 ? 2.320 3.403 -0.674 1.00 94.31 101 SER A C 1
ATOM 759 O O . SER A 1 101 ? 2.245 3.858 0.475 1.00 94.31 101 SER A O 1
ATOM 761 N N . PRO A 1 102 ? 3.336 2.614 -1.061 1.00 92.06 102 PRO A N 1
ATOM 762 C CA . PRO A 1 102 ? 4.397 2.197 -0.146 1.00 92.06 102 PRO A CA 1
ATOM 763 C C . PRO A 1 102 ? 5.124 3.346 0.563 1.00 92.06 102 PRO A C 1
ATOM 765 O O . PRO A 1 102 ? 5.592 3.172 1.679 1.00 92.06 102 PRO A O 1
ATOM 768 N N . GLU A 1 103 ? 5.168 4.532 -0.045 1.00 92.31 103 GLU A N 1
ATOM 769 C CA . GLU A 1 103 ? 5.788 5.745 0.509 1.00 92.31 103 GLU A CA 1
ATOM 770 C C . GLU A 1 103 ? 4.906 6.480 1.530 1.00 92.31 103 GLU A C 1
ATOM 772 O O . GLU A 1 103 ? 5.318 7.501 2.068 1.00 92.31 103 GLU A O 1
ATOM 777 N N . LYS A 1 104 ? 3.656 6.048 1.726 1.00 93.81 104 LYS A N 1
ATOM 778 C CA . LYS A 1 104 ? 2.733 6.609 2.732 1.00 93.81 104 LYS A CA 1
ATOM 779 C C . LYS A 1 104 ? 2.372 5.583 3.801 1.00 93.81 104 LYS A C 1
ATOM 781 O O . LYS A 1 104 ? 2.158 5.949 4.953 1.00 93.81 104 LYS A O 1
ATOM 786 N N . ALA A 1 105 ? 2.285 4.315 3.400 1.00 94.06 105 ALA A N 1
ATOM 787 C CA . ALA A 1 105 ? 2.124 3.152 4.270 1.00 94.06 105 ALA A CA 1
ATOM 788 C C . ALA A 1 105 ? 3.477 2.504 4.631 1.00 94.06 105 ALA A C 1
ATOM 790 O O . ALA A 1 105 ? 3.527 1.317 4.964 1.00 94.06 105 ALA A O 1
ATOM 791 N N . GLY A 1 106 ? 4.572 3.263 4.525 1.00 88.62 106 GLY A N 1
ATOM 792 C CA . GLY A 1 106 ? 5.928 2.814 4.821 1.00 88.62 106 GLY A CA 1
ATOM 793 C C . GLY A 1 106 ? 6.268 2.896 6.309 1.00 88.62 106 GLY A C 1
ATOM 794 O O . GLY A 1 106 ? 5.408 2.776 7.182 1.00 88.62 106 GLY A O 1
ATOM 795 N N . THR A 1 107 ? 7.545 3.111 6.611 1.00 85.81 107 THR A N 1
ATOM 796 C CA . THR A 1 107 ? 8.049 3.284 7.980 1.00 85.81 107 THR A CA 1
ATOM 797 C C . THR A 1 107 ? 8.785 4.615 8.124 1.00 85.81 107 THR A C 1
ATOM 799 O O . THR A 1 107 ? 9.207 5.221 7.138 1.00 85.81 107 THR A O 1
ATOM 802 N N . GLY A 1 108 ? 8.945 5.088 9.362 1.00 83.69 108 GLY A N 1
ATOM 803 C CA . GLY A 1 108 ? 9.607 6.365 9.634 1.00 83.69 108 GLY A CA 1
ATOM 804 C C . GLY A 1 108 ? 8.843 7.546 9.030 1.00 83.69 108 GLY A C 1
ATOM 805 O O . GLY A 1 108 ? 7.619 7.587 9.078 1.00 83.69 108 GLY A O 1
ATOM 806 N N . THR A 1 109 ? 9.558 8.499 8.426 1.00 79.06 109 THR A N 1
ATOM 807 C CA . THR A 1 109 ? 8.952 9.712 7.841 1.00 79.06 109 THR A CA 1
ATOM 808 C C . THR A 1 109 ? 7.955 9.422 6.717 1.00 79.06 109 THR A C 1
ATOM 810 O O . THR A 1 109 ? 7.033 10.206 6.500 1.00 79.06 109 THR A O 1
ATOM 813 N N . ASP A 1 110 ? 8.112 8.283 6.044 1.00 84.12 110 ASP A N 1
ATOM 814 C CA . ASP A 1 110 ? 7.281 7.840 4.920 1.00 84.12 110 ASP A CA 1
ATOM 815 C C . ASP A 1 110 ? 6.130 6.920 5.397 1.00 84.12 110 ASP A C 1
ATOM 817 O O . ASP A 1 110 ? 5.349 6.384 4.615 1.00 84.12 110 ASP A O 1
ATOM 821 N N . GLY A 1 111 ? 6.003 6.716 6.713 1.00 89.94 111 GLY A N 1
ATOM 822 C CA . GLY A 1 111 ? 4.978 5.881 7.344 1.00 89.94 111 GLY A CA 1
ATOM 823 C C . GLY A 1 111 ? 3.822 6.655 7.967 1.00 89.94 111 GLY A C 1
ATOM 824 O O . GLY A 1 111 ? 3.062 6.077 8.741 1.00 89.94 111 GLY A O 1
ATOM 825 N N . TRP A 1 112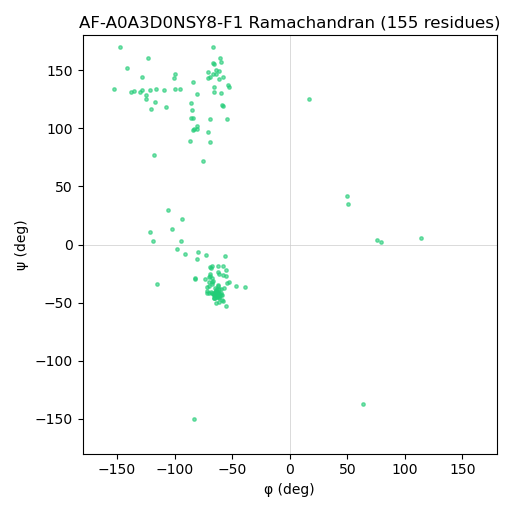 ? 3.680 7.949 7.669 1.00 95.38 112 TRP A N 1
ATOM 826 C CA . TRP A 1 112 ? 2.747 8.828 8.383 1.00 95.38 112 TRP A CA 1
ATOM 827 C C . TRP A 1 112 ? 1.300 8.304 8.405 1.00 95.38 112 TRP A C 1
ATOM 829 O O . TRP A 1 112 ? 0.592 8.513 9.388 1.00 95.38 112 TRP A O 1
ATOM 839 N N . LEU A 1 113 ? 0.842 7.613 7.351 1.00 96.56 113 LEU A N 1
ATOM 840 C CA . LEU A 1 113 ? -0.525 7.090 7.312 1.00 96.56 113 LEU A CA 1
ATOM 841 C C . LEU A 1 113 ? -0.704 5.915 8.277 1.00 96.56 113 LEU A C 1
ATOM 843 O O . LEU A 1 113 ? -1.758 5.809 8.903 1.00 96.56 113 LEU A O 1
ATOM 847 N N .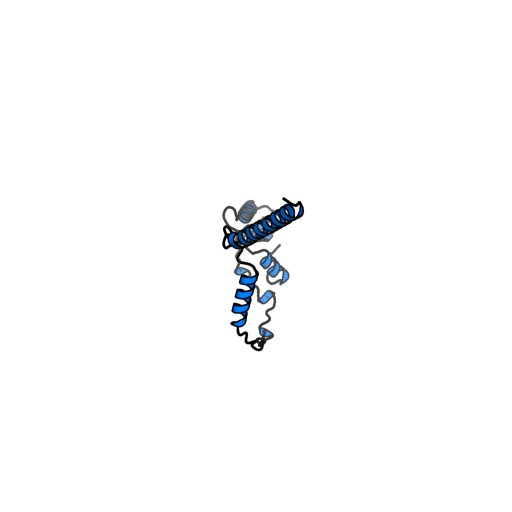 ASN A 1 114 ? 0.321 5.070 8.429 1.00 97.12 114 ASN A N 1
ATOM 848 C CA . ASN A 1 114 ? 0.301 3.997 9.418 1.00 97.12 114 ASN A CA 1
ATOM 849 C C . ASN A 1 114 ? 0.226 4.587 10.832 1.00 97.12 114 ASN A C 1
ATOM 851 O O . ASN A 1 114 ? -0.617 4.167 11.615 1.00 97.12 114 ASN A O 1
ATOM 855 N N . GLU A 1 115 ? 1.020 5.620 11.136 1.00 96.38 115 GLU A N 1
ATOM 856 C CA . GLU A 1 115 ? 0.991 6.281 12.450 1.00 96.38 115 GLU A CA 1
ATOM 857 C C . GLU A 1 115 ? -0.389 6.875 12.770 1.00 96.38 115 GLU A C 1
ATOM 859 O O . GLU A 1 115 ? -0.907 6.721 13.879 1.00 96.38 115 GLU A O 1
ATOM 864 N N . VAL A 1 116 ? -1.019 7.535 11.794 1.00 96.94 116 VAL A N 1
ATOM 865 C CA . VAL A 1 116 ? -2.372 8.086 11.955 1.00 96.94 116 VAL A CA 1
ATOM 866 C C . VAL A 1 116 ? -3.397 6.972 12.174 1.00 96.94 116 VAL A C 1
ATOM 868 O O . VAL A 1 116 ? -4.230 7.094 13.072 1.00 96.94 116 VAL A O 1
ATOM 871 N N . ALA A 1 117 ? -3.330 5.886 11.400 1.00 97.44 117 ALA A N 1
ATOM 872 C CA . ALA A 1 117 ? -4.246 4.756 11.531 1.00 97.44 117 ALA A CA 1
ATOM 873 C C . ALA A 1 117 ? -4.089 4.034 12.878 1.00 97.44 117 ALA A C 1
ATOM 875 O O . ALA A 1 117 ? -5.079 3.740 13.544 1.00 97.44 117 ALA A O 1
ATOM 876 N N . GLU A 1 118 ? -2.856 3.807 13.329 1.00 97.12 118 GLU A N 1
ATOM 877 C CA . GLU A 1 118 ? -2.577 3.224 14.642 1.00 97.12 118 GLU A CA 1
ATOM 878 C C . GLU A 1 118 ? -3.099 4.102 15.782 1.00 97.12 118 GLU A C 1
ATOM 880 O O . GLU A 1 118 ? -3.659 3.591 16.752 1.00 97.12 118 GLU A O 1
ATOM 885 N N . ASN A 1 119 ? -2.931 5.423 15.680 1.00 97.44 119 ASN A N 1
ATOM 886 C CA . ASN A 1 119 ? -3.453 6.358 16.674 1.00 97.44 119 ASN A CA 1
ATOM 887 C C . ASN A 1 119 ? -4.982 6.354 16.693 1.00 97.44 119 ASN A C 1
ATOM 889 O O . ASN A 1 119 ? -5.566 6.214 17.765 1.00 97.44 119 ASN A O 1
ATOM 893 N N . PHE A 1 120 ? -5.621 6.407 15.524 1.00 97.75 120 PHE A N 1
ATOM 894 C CA . PHE A 1 120 ? -7.073 6.314 15.396 1.00 97.75 120 PHE A CA 1
ATOM 895 C C . PHE A 1 120 ? -7.624 5.014 16.003 1.00 97.75 120 PHE A C 1
ATOM 897 O O . PHE A 1 120 ? -8.536 5.048 16.826 1.00 97.75 120 PHE A O 1
ATOM 904 N N . ASN A 1 121 ? -7.025 3.866 15.671 1.00 97.81 121 ASN A N 1
ATOM 905 C CA . ASN A 1 121 ? -7.441 2.565 16.201 1.00 97.81 121 ASN A CA 1
ATOM 906 C C . ASN A 1 121 ? -7.287 2.484 17.726 1.00 97.81 121 ASN A C 1
ATOM 908 O O . ASN A 1 121 ? -8.102 1.859 18.405 1.00 97.81 121 ASN A O 1
ATOM 912 N N . ARG A 1 122 ? -6.257 3.133 18.281 1.00 97.88 122 ARG A N 1
ATOM 913 C CA . ARG A 1 122 ? -5.982 3.166 19.725 1.00 97.88 122 ARG A CA 1
ATOM 914 C C . ARG A 1 122 ? -7.000 3.990 20.508 1.00 97.88 122 ARG A C 1
ATOM 916 O O . ARG A 1 122 ? -7.222 3.698 21.681 1.00 97.88 122 ARG A O 1
ATOM 923 N N . GLU A 1 123 ? -7.616 4.993 19.886 1.00 97.62 123 GLU A N 1
ATOM 924 C CA . GLU A 1 123 ? -8.671 5.794 20.519 1.00 97.62 123 GLU A CA 1
ATOM 925 C C . GLU A 1 123 ? -9.953 4.989 20.774 1.00 97.62 123 GLU A C 1
ATOM 927 O O . GLU A 1 123 ? -10.757 5.391 21.615 1.00 97.62 123 GLU A O 1
ATOM 932 N N . ALA A 1 124 ? -10.131 3.847 20.093 1.00 96.12 124 ALA A N 1
ATOM 933 C CA . ALA A 1 124 ? -11.282 2.955 20.249 1.00 96.12 124 ALA A CA 1
ATOM 934 C C . ALA A 1 124 ? -12.627 3.703 20.165 1.00 96.12 124 ALA A C 1
ATOM 936 O O . ALA A 1 124 ? -13.556 3.460 20.943 1.00 96.12 124 ALA A O 1
ATOM 937 N N . LEU A 1 125 ? -12.714 4.643 19.217 1.00 96.81 125 LEU A N 1
ATOM 938 C CA . LEU A 1 125 ? -13.913 5.436 18.969 1.00 96.81 125 LEU A CA 1
ATOM 939 C C . LEU A 1 125 ? -15.094 4.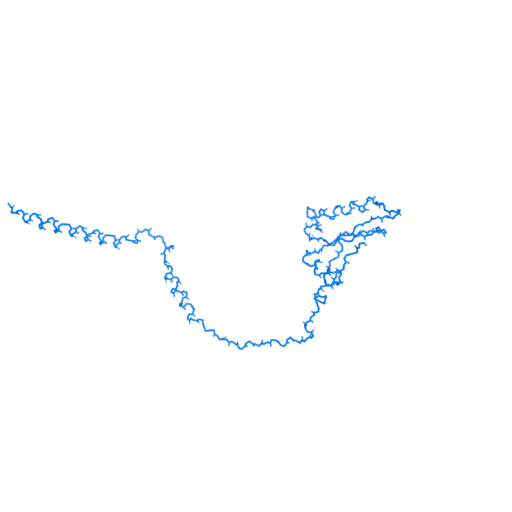530 18.614 1.00 96.81 125 LEU A C 1
ATOM 941 O O . LEU A 1 125 ? -14.918 3.405 18.145 1.00 96.81 125 LEU A O 1
ATOM 945 N N . THR A 1 126 ? -16.316 5.023 18.827 1.00 97.12 126 THR A N 1
ATOM 946 C CA . THR A 1 126 ? -17.528 4.235 18.578 1.00 97.12 126 THR A CA 1
ATOM 947 C C . THR A 1 126 ? -18.539 4.968 17.707 1.00 97.12 126 THR A C 1
ATOM 949 O O . THR A 1 126 ? -18.725 6.177 17.833 1.00 97.12 126 THR A O 1
ATOM 952 N N . ILE A 1 127 ? -19.221 4.209 16.849 1.00 94.94 127 ILE A N 1
ATOM 953 C CA . ILE A 1 127 ? -20.425 4.622 16.117 1.00 94.94 127 ILE A CA 1
ATOM 954 C C . ILE A 1 127 ? -21.507 3.596 16.443 1.00 94.94 127 ILE A C 1
ATOM 956 O O . ILE A 1 127 ? -21.260 2.392 16.379 1.00 94.94 127 ILE A O 1
ATOM 960 N N . ASP A 1 128 ? -22.684 4.058 16.866 1.00 96.00 128 ASP A N 1
ATOM 961 C CA . ASP A 1 128 ? -23.799 3.200 17.295 1.00 96.00 128 ASP A CA 1
ATOM 962 C C . ASP A 1 128 ? -23.398 2.129 18.334 1.00 96.00 128 ASP A C 1
ATOM 964 O O . ASP A 1 128 ? -23.893 1.002 18.335 1.00 96.00 128 ASP A O 1
ATOM 968 N N . GLY A 1 129 ? -22.455 2.471 19.220 1.00 95.50 129 GLY A N 1
ATOM 969 C CA . GLY A 1 129 ? -21.938 1.576 20.262 1.00 95.50 129 GLY A CA 1
ATOM 970 C C . GLY A 1 129 ? -20.958 0.500 19.776 1.00 95.50 129 GLY A C 1
ATOM 971 O O . GLY A 1 129 ? -20.522 -0.321 20.580 1.00 95.50 129 GLY A O 1
ATOM 972 N N . LYS A 1 130 ? -20.586 0.493 18.491 1.00 97.06 130 LYS A N 1
ATOM 973 C CA . LYS A 1 130 ? -19.575 -0.405 17.919 1.00 97.06 130 LYS A CA 1
ATOM 974 C C . LYS A 1 130 ? -18.246 0.320 17.782 1.00 97.06 130 LYS A C 1
ATOM 976 O O . LYS A 1 130 ? -18.220 1.441 17.282 1.00 97.06 130 LYS A O 1
ATOM 981 N N . ILE A 1 131 ? -17.157 -0.327 18.197 1.00 97.44 131 ILE A N 1
ATOM 982 C CA . ILE A 1 131 ? -15.803 0.206 18.004 1.00 97.44 131 ILE A CA 1
ATOM 983 C C . ILE A 1 131 ? -15.497 0.248 16.508 1.00 97.44 131 ILE A C 1
ATOM 985 O O . ILE A 1 131 ? -15.712 -0.751 15.815 1.00 97.44 131 ILE A O 1
ATOM 989 N N . ILE A 1 132 ? -15.001 1.390 16.042 1.00 97.25 132 ILE A N 1
ATOM 990 C CA . ILE A 1 132 ? -14.548 1.588 14.666 1.00 97.25 132 ILE A CA 1
ATOM 991 C C . ILE A 1 132 ? -13.026 1.464 14.584 1.00 97.25 132 ILE A C 1
ATOM 993 O O . ILE A 1 132 ? -12.314 1.844 15.514 1.00 97.25 132 ILE A O 1
ATOM 997 N N . SER A 1 133 ? -12.529 0.952 13.466 1.00 97.62 133 SER A N 1
ATOM 998 C CA . SER A 1 133 ? -11.100 0.883 13.168 1.00 97.62 133 SER A CA 1
ATOM 999 C C . SER A 1 133 ? -10.820 1.033 11.676 1.00 97.62 133 SER A C 1
ATOM 1001 O O . SER A 1 133 ? -11.727 1.024 10.844 1.00 97.62 133 SER A O 1
ATOM 1003 N N . VAL A 1 134 ? -9.542 1.183 11.349 1.00 97.69 134 VAL A N 1
ATOM 1004 C CA . VAL A 1 134 ? -9.022 1.261 9.989 1.00 97.69 134 VAL A CA 1
ATOM 1005 C C . VAL A 1 134 ? -7.878 0.263 9.825 1.00 97.69 134 VAL A C 1
ATOM 1007 O O . VAL A 1 134 ? -6.960 0.228 10.645 1.00 97.69 134 VAL A O 1
ATOM 1010 N N . SER A 1 135 ? -7.900 -0.503 8.740 1.00 97.94 135 SER A N 1
ATOM 1011 C CA . SER A 1 135 ? -6.762 -1.295 8.272 1.00 97.94 135 SER A CA 1
ATOM 1012 C C . SER A 1 135 ? -6.056 -0.571 7.127 1.00 97.94 135 SER A C 1
ATOM 1014 O O . SER A 1 135 ? -6.708 0.038 6.282 1.00 97.94 135 SER A O 1
ATOM 1016 N N . ILE A 1 136 ? -4.728 -0.648 7.063 1.00 97.31 136 ILE A N 1
ATOM 1017 C CA . ILE A 1 136 ? -3.934 -0.076 5.968 1.00 97.31 136 ILE A CA 1
ATOM 1018 C C . ILE A 1 136 ? -3.223 -1.202 5.229 1.00 97.31 136 ILE A C 1
ATOM 1020 O O . ILE A 1 136 ? -2.598 -2.058 5.856 1.00 97.31 136 ILE A O 1
ATOM 1024 N N . ARG A 1 137 ? -3.269 -1.172 3.895 1.00 96.94 137 ARG A N 1
ATOM 1025 C CA . ARG A 1 137 ? -2.484 -2.054 3.028 1.00 96.94 137 ARG A CA 1
ATOM 1026 C C . ARG A 1 137 ? -1.585 -1.247 2.105 1.00 96.94 137 ARG A C 1
ATOM 1028 O O . ARG A 1 137 ? -2.028 -0.304 1.447 1.00 96.94 137 ARG A O 1
ATOM 1035 N N . SER A 1 138 ? -0.324 -1.659 2.029 1.00 95.81 138 SER A N 1
ATOM 1036 C CA . SER A 1 138 ? 0.675 -1.051 1.153 1.00 95.81 138 SER A CA 1
ATOM 1037 C C . SER A 1 138 ? 0.567 -1.624 -0.263 1.00 95.81 138 SER A C 1
ATOM 1039 O O . SER A 1 138 ? 1.048 -2.722 -0.540 1.00 95.81 138 SER A O 1
ATOM 1041 N N . VAL A 1 139 ? -0.094 -0.889 -1.159 1.00 95.50 139 VAL A N 1
ATOM 1042 C CA . VAL A 1 139 ? -0.310 -1.255 -2.568 1.00 95.50 139 VAL A CA 1
ATOM 1043 C C . VAL A 1 139 ? -0.089 -0.010 -3.429 1.00 95.50 139 VAL A C 1
ATOM 1045 O O . VAL A 1 139 ? -0.618 1.064 -3.141 1.00 95.50 139 VAL A O 1
ATOM 1048 N N . SER A 1 140 ? 0.704 -0.119 -4.500 1.00 94.75 140 SER A N 1
ATOM 1049 C CA . SER A 1 140 ? 0.912 1.013 -5.414 1.00 94.75 140 SER A CA 1
ATOM 1050 C C . SER A 1 140 ? -0.410 1.438 -6.065 1.00 94.75 140 SER A C 1
ATOM 1052 O O . SER A 1 140 ? -1.300 0.620 -6.277 1.00 94.75 140 SER A O 1
ATOM 1054 N N . SER A 1 141 ? -0.566 2.721 -6.398 1.00 92.50 141 SER A N 1
ATOM 1055 C CA . SER A 1 141 ? -1.860 3.257 -6.855 1.00 92.50 141 SER A CA 1
ATOM 1056 C C . SER A 1 141 ? -2.377 2.626 -8.150 1.00 92.50 141 SER A C 1
ATOM 1058 O O . SER A 1 141 ? -3.583 2.437 -8.287 1.00 92.50 141 SER A O 1
ATOM 1060 N N . GLY A 1 142 ? -1.483 2.294 -9.088 1.00 93.19 142 GLY A N 1
ATOM 1061 C CA . GLY A 1 142 ? -1.848 1.571 -10.310 1.00 93.19 142 GLY A CA 1
ATOM 1062 C C . GLY A 1 142 ? -2.375 0.178 -9.984 1.00 93.19 142 GLY A C 1
ATOM 1063 O O . GLY A 1 142 ? -3.493 -0.155 -10.349 1.00 93.19 142 GLY A O 1
ATOM 1064 N N . LEU A 1 143 ? -1.631 -0.570 -9.170 1.00 94.19 143 LEU A N 1
ATOM 1065 C CA . LEU A 1 143 ? -2.017 -1.921 -8.785 1.00 94.19 143 LEU A CA 1
ATOM 1066 C C . LEU A 1 143 ? -3.307 -1.949 -7.947 1.00 94.19 143 LEU A C 1
ATOM 1068 O O . LEU A 1 143 ? -4.144 -2.825 -8.124 1.00 94.19 143 LEU A O 1
ATOM 1072 N N . ALA A 1 144 ? -3.497 -0.968 -7.063 1.00 94.75 144 ALA A N 1
ATOM 1073 C CA . ALA A 1 144 ? -4.732 -0.786 -6.306 1.00 94.75 144 ALA A CA 1
ATOM 1074 C C . ALA A 1 144 ? -5.938 -0.599 -7.240 1.00 94.75 144 ALA A C 1
ATOM 1076 O O . ALA A 1 144 ? -6.990 -1.199 -7.029 1.00 94.75 144 ALA A O 1
ATOM 1077 N N . LEU A 1 145 ? -5.775 0.212 -8.289 1.00 94.50 145 LEU A N 1
ATOM 1078 C CA . LEU A 1 145 ? -6.802 0.412 -9.303 1.00 94.50 145 LEU A CA 1
ATOM 1079 C C . LEU A 1 145 ? -7.081 -0.876 -10.082 1.00 94.50 145 LEU A C 1
ATOM 1081 O O . LEU A 1 145 ? -8.245 -1.166 -10.340 1.00 94.50 145 LEU A O 1
ATOM 1085 N N . ASP A 1 146 ? -6.045 -1.639 -10.422 1.00 94.75 146 ASP A N 1
ATOM 1086 C CA . ASP A 1 146 ? -6.183 -2.896 -11.159 1.00 94.75 146 ASP A CA 1
ATOM 1087 C C . ASP A 1 146 ? -6.927 -3.954 -10.327 1.00 94.75 146 ASP A C 1
ATOM 1089 O O . ASP A 1 146 ? -7.859 -4.578 -10.832 1.00 94.75 146 ASP A O 1
ATOM 1093 N N . TYR A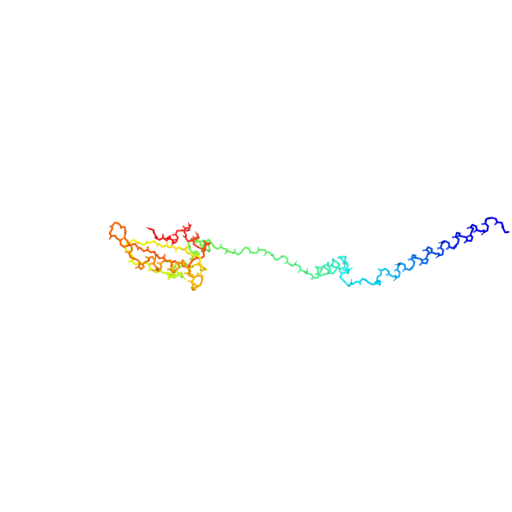 1 147 ? -6.627 -4.091 -9.028 1.00 95.31 147 TYR A N 1
ATOM 1094 C CA . TYR A 1 147 ? -7.395 -4.954 -8.116 1.00 95.31 147 TYR A CA 1
ATOM 1095 C C . TYR A 1 147 ? -8.874 -4.562 -8.045 1.00 95.31 147 TYR A C 1
ATOM 1097 O O . TYR A 1 147 ? -9.747 -5.417 -8.194 1.00 95.31 147 TYR A O 1
ATOM 1105 N N . ILE A 1 148 ? -9.163 -3.268 -7.871 1.00 93.06 148 ILE A N 1
ATOM 1106 C CA . ILE A 1 148 ? -10.542 -2.778 -7.742 1.00 93.06 148 ILE A CA 1
ATOM 1107 C C . ILE A 1 148 ? -11.308 -2.930 -9.062 1.00 93.06 148 ILE A C 1
ATOM 1109 O O . ILE A 1 148 ? -12.481 -3.295 -9.052 1.00 93.06 148 ILE A O 1
ATOM 1113 N N . ARG A 1 149 ? -10.668 -2.641 -10.202 1.00 93.12 149 ARG A N 1
ATOM 1114 C CA . ARG A 1 149 ? -11.298 -2.725 -11.530 1.00 93.12 149 ARG A CA 1
ATOM 1115 C C . ARG A 1 149 ? -11.543 -4.154 -11.976 1.00 93.12 149 ARG A C 1
ATOM 1117 O O . ARG A 1 149 ? -12.592 -4.413 -12.555 1.00 93.12 149 ARG A O 1
ATOM 1124 N N . SER A 1 150 ? -10.579 -5.036 -11.731 1.00 93.25 150 SER A N 1
ATOM 1125 C CA . SE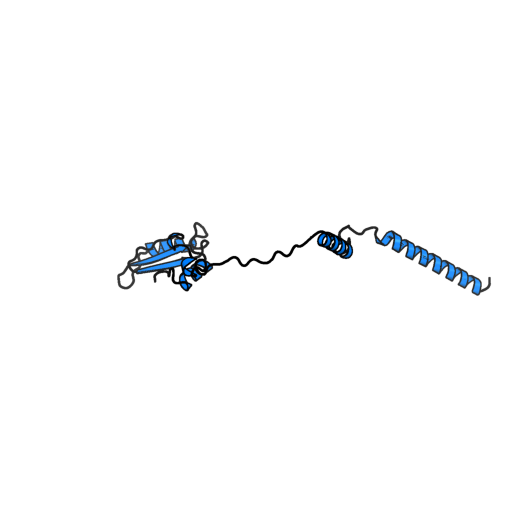R A 1 150 ? -10.718 -6.462 -12.019 1.00 93.25 150 SER A CA 1
ATOM 1126 C C . SER A 1 150 ? -11.725 -7.119 -11.075 1.00 93.25 150 SER A C 1
ATOM 1128 O O . SER A 1 150 ? -12.358 -8.087 -11.443 1.00 93.25 150 SER A O 1
ATOM 1130 N N . GLY A 1 151 ? -11.918 -6.596 -9.860 1.00 92.38 151 GLY A N 1
ATOM 1131 C CA . GLY A 1 151 ? -12.782 -7.224 -8.860 1.00 92.38 151 GLY A CA 1
ATOM 1132 C C . GLY A 1 151 ? -12.117 -8.396 -8.135 1.00 92.38 151 GLY A C 1
ATOM 1133 O O . GLY A 1 151 ? -12.734 -8.972 -7.241 1.00 92.38 151 GLY A O 1
ATOM 1134 N N . LYS A 1 152 ? -10.844 -8.704 -8.439 1.00 93.69 152 LYS A N 1
ATOM 1135 C CA . LYS A 1 152 ? -10.067 -9.733 -7.731 1.00 93.69 152 LYS A CA 1
ATOM 1136 C C . LYS A 1 152 ? -9.989 -9.462 -6.230 1.00 93.69 152 LYS A C 1
ATOM 1138 O O . LYS A 1 152 ? -10.014 -10.393 -5.428 1.00 93.69 152 LYS A O 1
ATOM 1143 N N . TYR A 1 153 ? -9.867 -8.191 -5.856 1.00 94.94 153 TYR A N 1
ATOM 1144 C CA . TYR A 1 153 ? -9.974 -7.763 -4.471 1.00 94.94 153 TYR A CA 1
ATOM 1145 C C . TYR A 1 153 ? -10.464 -6.322 -4.390 1.00 94.94 153 TYR A C 1
ATOM 1147 O O . TYR A 1 153 ? -9.950 -5.437 -5.075 1.00 94.94 153 TYR A O 1
ATOM 1155 N N . VAL A 1 154 ? -11.427 -6.081 -3.508 1.00 93.06 154 VAL A N 1
ATOM 1156 C CA . VAL A 1 154 ? -11.957 -4.750 -3.224 1.00 93.06 154 VAL A CA 1
ATOM 1157 C C . VAL A 1 154 ? -11.827 -4.523 -1.718 1.00 93.06 154 VAL A C 1
ATOM 1159 O O . VAL A 1 154 ? -12.320 -5.366 -0.969 1.00 93.06 154 VAL A O 1
ATOM 1162 N N . PRO A 1 155 ? -11.171 -3.433 -1.273 1.00 89.69 155 PRO A N 1
ATOM 1163 C CA . PRO A 1 155 ? -11.056 -3.115 0.147 1.00 89.69 155 PRO A CA 1
ATOM 1164 C C . PRO A 1 155 ? -12.424 -3.068 0.829 1.00 89.69 155 PRO A C 1
ATOM 1166 O O . PRO A 1 155 ? -13.377 -2.509 0.278 1.00 89.69 155 PRO A O 1
ATOM 1169 N N . GLU A 1 156 ? -12.511 -3.648 2.023 1.00 84.31 156 GLU A N 1
ATOM 1170 C CA . GLU A 1 156 ? -13.743 -3.646 2.817 1.00 84.31 156 GLU A CA 1
ATOM 1171 C C . GLU A 1 156 ? -14.067 -2.233 3.341 1.00 84.31 156 GLU A C 1
ATOM 1173 O O . GLU A 1 156 ? -13.162 -1.458 3.671 1.00 84.31 156 GLU A O 1
ATOM 1178 N N . ALA A 1 157 ? -15.360 -1.892 3.410 1.00 74.06 157 ALA A N 1
ATOM 1179 C CA . ALA A 1 157 ? -15.872 -0.586 3.839 1.00 74.06 157 ALA A CA 1
ATOM 1180 C C . ALA A 1 157 ? -17.074 -0.715 4.784 1.00 74.06 157 ALA A C 1
ATOM 1182 O O . ALA A 1 157 ? -17.884 -1.652 4.587 1.00 74.06 157 ALA A O 1
#

Sequence (157 aa):
MKKGAKIAIFAGIAVVVFLGVFLGITLTKDIGKSEEQITTEKAEKQFSTLLQDIKVEQGKARKAAISDTDILSDEDELPSIDTYPLSVEGTGAVNVEIFSSPEKAGTGTDGWLNEVAENFNREALTIDGKIISVSIRSVSSGLALDYIRSGKYVPEA

Foldseek 3Di:
DDPVVVVVVVVVVVVVVVVVVVVVCVVCVPVPDDPPPPDPVVVVVVVVVVVVPDDDDPDPPDDDCCDPVNPDQLLRPADQLVVWDWLFDADWPAEWEDEDACQCCDDDPSNVVNVVQVVQSVVQDDDPNTGYGYIYTHDHPVSLCSCVVSVNDDIDD

Solvent-accessible surface area (backbone atoms only — not comparable to full-atom values): 9252 Å² total; per-residue (Å²): 133,64,75,67,60,59,52,53,52,52,52,52,51,53,53,53,52,52,50,52,53,52,53,48,49,68,70,46,73,65,71,84,68,65,80,90,71,71,42,71,68,57,51,52,50,53,50,52,53,57,55,70,72,58,81,81,78,84,70,81,83,70,77,73,84,73,48,81,86,71,63,64,50,76,46,70,70,49,78,66,68,76,81,44,55,67,71,33,83,41,86,32,84,44,48,34,46,42,80,30,37,53,68,37,42,37,66,73,92,32,10,55,54,42,56,52,38,54,52,53,39,68,65,54,44,65,60,99,86,35,34,38,23,38,25,33,28,41,34,47,68,68,59,48,49,48,30,48,72,54,57,72,46,66,74,50,113

Secondary structure (DSSP, 8-state):
--HHHHHHHHHHHHHHHHHHHHHHHHHHTTTT--GGGS-HHHHHHHHHHHHHT--------------GGG---HHHHSPPGGGS-EEE---SSEEEEEEE-TTTSSSGGGGHHHHHHHHHHHHT-EETTEEEEEEEEE--HHHHHHHHHH-S-----

Mean predicted aligned error: 17.32 Å

Radius of gyration: 39.98 Å; Cα contacts (8 Å, |Δi|>4): 154; chains: 1; bounding box: 79×82×88 Å

pLDDT: mean 83.9, std 13.76, range [46.5, 97.94]